Protein AF-A0A9P9YCZ2-F1 (afdb_monomer_lite)

Foldseek 3Di:
DDPVVVLVVVLVVQLCCCCPPVVDDSLVSLVVSLVVSVVVCVVVVNDDDDSVVSSVVVVVVVVVVVVVVVVVVVD

Structure (mmCIF, N/CA/C/O backbone):
data_AF-A0A9P9YCZ2-F1
#
_entry.id   AF-A0A9P9YCZ2-F1
#
loop_
_atom_site.group_PDB
_atom_site.id
_atom_site.type_symbol
_atom_site.label_atom_id
_atom_site.label_alt_id
_atom_site.label_comp_id
_atom_site.label_asym_id
_atom_site.label_entity_id
_atom_site.label_seq_id
_atom_site.pdbx_PDB_ins_code
_atom_site.Cartn_x
_atom_site.Cartn_y
_atom_site.Cartn_z
_atom_site.occupancy
_atom_site.B_iso_or_equiv
_atom_site.auth_seq_id
_atom_site.auth_comp_id
_atom_site.auth_asym_id
_atom_site.auth_atom_id
_atom_site.pdbx_PDB_model_num
ATOM 1 N N . MET A 1 1 ? -7.987 3.336 -24.706 1.00 52.50 1 MET A N 1
ATOM 2 C CA . MET A 1 1 ? -8.096 2.921 -23.292 1.00 52.50 1 MET A CA 1
ATOM 3 C C . MET A 1 1 ? -6.688 2.763 -22.772 1.00 52.50 1 MET A C 1
ATOM 5 O O . MET A 1 1 ? -5.977 1.887 -23.246 1.00 52.50 1 MET A O 1
ATOM 9 N N . ASP A 1 2 ? -6.269 3.641 -21.871 1.00 73.75 2 ASP A N 1
ATOM 10 C CA . ASP A 1 2 ? -4.888 3.664 -21.397 1.00 73.75 2 ASP A CA 1
ATOM 11 C C . ASP A 1 2 ? -4.674 2.551 -20.369 1.00 73.75 2 ASP A C 1
ATOM 13 O O . ASP A 1 2 ? -5.324 2.533 -19.321 1.00 73.75 2 ASP A O 1
ATOM 17 N N . TYR A 1 3 ? -3.747 1.629 -20.646 1.00 67.31 3 TYR A N 1
ATOM 18 C CA . TYR A 1 3 ? -3.382 0.526 -19.744 1.00 67.31 3 TYR A CA 1
ATOM 19 C C . TYR A 1 3 ? -3.049 1.007 -18.323 1.00 67.31 3 TYR A C 1
ATOM 21 O O . TYR A 1 3 ? -3.332 0.313 -17.350 1.00 67.31 3 TYR A O 1
ATOM 29 N N . ALA A 1 4 ? -2.523 2.227 -18.191 1.00 66.62 4 ALA A N 1
ATOM 30 C CA . ALA A 1 4 ? -2.251 2.861 -16.907 1.00 66.62 4 ALA A CA 1
ATOM 31 C C . ALA A 1 4 ? -3.517 3.090 -16.060 1.00 66.62 4 ALA A C 1
ATOM 33 O O . ALA A 1 4 ? -3.483 2.895 -14.847 1.00 66.62 4 ALA A O 1
ATOM 34 N N . SER A 1 5 ? -4.639 3.473 -16.678 1.00 70.75 5 SER A N 1
ATOM 35 C CA . SER A 1 5 ? -5.890 3.760 -15.965 1.00 70.75 5 SER A CA 1
ATOM 36 C C . SER A 1 5 ? -6.528 2.485 -15.412 1.00 70.75 5 SER A C 1
ATOM 38 O O . SER A 1 5 ? -6.817 2.415 -14.218 1.00 70.75 5 SER A O 1
ATOM 40 N N . LEU A 1 6 ? -6.645 1.442 -16.245 1.00 75.38 6 LEU A N 1
ATOM 41 C CA . LEU A 1 6 ? -7.145 0.125 -15.824 1.00 75.38 6 LEU A CA 1
ATOM 42 C C . LEU A 1 6 ? -6.321 -0.444 -14.667 1.00 75.38 6 LEU A C 1
ATOM 44 O O . LEU A 1 6 ? -6.852 -1.009 -13.7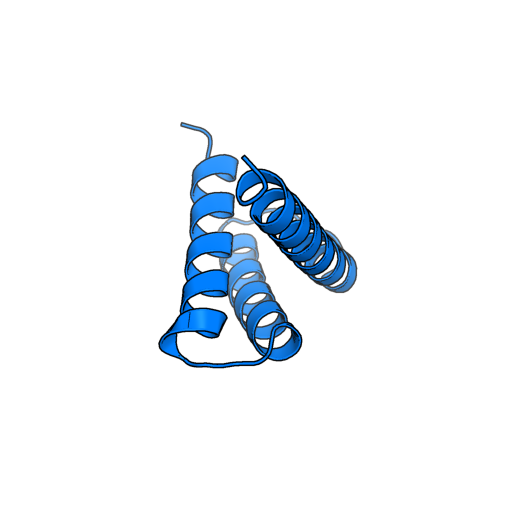11 1.00 75.38 6 LEU A O 1
ATOM 48 N N . PHE A 1 7 ? -5.011 -0.246 -14.743 1.00 76.00 7 PHE A N 1
ATOM 49 C CA . PHE A 1 7 ? -4.081 -0.738 -13.754 1.00 76.00 7 PHE A CA 1
ATOM 50 C C . PHE A 1 7 ? -4.205 -0.006 -12.403 1.00 76.00 7 PHE A C 1
ATOM 52 O O . PHE A 1 7 ? -4.248 -0.647 -11.354 1.00 76.00 7 PHE A O 1
ATOM 59 N N . ILE A 1 8 ? -4.343 1.326 -12.409 1.00 77.00 8 ILE A N 1
ATOM 60 C CA . ILE A 1 8 ? -4.595 2.109 -11.185 1.00 77.00 8 ILE A CA 1
ATOM 61 C C . ILE A 1 8 ? -5.912 1.675 -10.526 1.00 77.00 8 ILE A C 1
ATOM 63 O O . ILE A 1 8 ? -5.961 1.489 -9.308 1.00 77.00 8 ILE A O 1
ATOM 67 N N . SER A 1 9 ? -6.969 1.469 -11.317 1.00 82.56 9 SER A N 1
ATOM 68 C CA . SER A 1 9 ? -8.259 0.992 -10.809 1.00 82.56 9 SER A CA 1
ATOM 69 C C . SER A 1 9 ? -8.158 -0.390 -10.162 1.00 82.56 9 SER A C 1
ATOM 71 O O . SER A 1 9 ? -8.752 -0.607 -9.103 1.00 82.56 9 SER A O 1
ATOM 73 N N . PHE A 1 10 ? -7.380 -1.308 -10.744 1.00 84.81 10 PHE A N 1
ATOM 74 C CA . PHE A 1 10 ? -7.129 -2.630 -10.166 1.00 84.81 10 PHE A CA 1
ATOM 75 C C . PHE A 1 10 ? -6.418 -2.533 -8.809 1.00 84.81 10 PHE A C 1
ATOM 77 O O . PHE A 1 10 ? -6.930 -3.037 -7.810 1.00 84.81 10 PHE A O 1
ATOM 84 N N . VAL A 1 11 ? -5.296 -1.807 -8.751 1.00 86.06 11 VAL A N 1
ATOM 85 C CA . VAL A 1 11 ? -4.492 -1.600 -7.531 1.00 86.06 11 VAL A CA 1
ATOM 86 C C . VAL A 1 11 ? -5.344 -1.045 -6.385 1.00 86.06 11 VAL A C 1
ATOM 88 O O . VAL A 1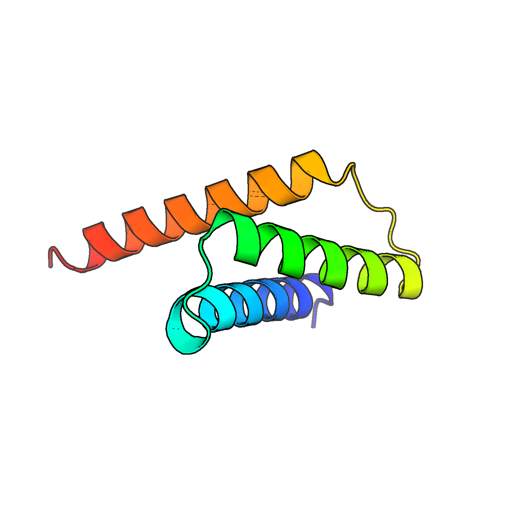 11 ? -5.297 -1.555 -5.264 1.00 86.06 11 VAL A O 1
ATOM 91 N N . LEU A 1 12 ? -6.167 -0.029 -6.661 1.00 86.50 12 LEU A N 1
ATOM 92 C CA . LEU A 1 12 ? -7.054 0.565 -5.658 1.00 86.50 12 LEU A CA 1
ATOM 93 C C . LEU A 1 12 ? -8.165 -0.395 -5.220 1.00 86.50 12 LEU A C 1
ATOM 95 O O . LEU A 1 12 ? -8.504 -0.439 -4.038 1.00 86.50 12 LEU A O 1
ATOM 99 N N . SER A 1 13 ? -8.717 -1.180 -6.147 1.00 89.19 13 SER A N 1
ATOM 100 C CA . SER A 1 13 ? -9.771 -2.153 -5.840 1.00 89.19 13 SER A CA 1
ATOM 101 C C . SER A 1 13 ? -9.270 -3.240 -4.892 1.00 89.19 13 SER A C 1
ATOM 103 O O . SER A 1 13 ? -9.927 -3.520 -3.889 1.00 89.19 13 SER A O 1
ATOM 105 N N . VAL A 1 14 ? -8.081 -3.791 -5.157 1.00 89.75 14 VAL A N 1
ATOM 106 C CA . VAL A 1 14 ? -7.444 -4.792 -4.287 1.00 89.75 14 VAL A CA 1
ATOM 107 C C . VAL A 1 14 ? -7.122 -4.186 -2.919 1.00 89.75 14 VAL A C 1
ATOM 109 O O . VAL A 1 14 ? -7.444 -4.783 -1.891 1.00 89.75 14 VAL A O 1
ATOM 112 N N . LEU A 1 15 ? -6.578 -2.963 -2.883 1.00 91.50 15 LEU A N 1
ATOM 113 C CA . LEU A 1 15 ? -6.291 -2.262 -1.630 1.00 91.50 15 LEU A CA 1
ATOM 114 C C . LEU A 1 15 ? -7.554 -2.092 -0.770 1.00 91.50 15 LEU A C 1
ATOM 116 O O . LEU A 1 15 ? -7.548 -2.404 0.421 1.00 91.50 15 LEU A O 1
ATOM 120 N N . PHE A 1 16 ? -8.656 -1.623 -1.362 1.00 91.00 16 PHE A N 1
ATOM 121 C CA . PHE A 1 16 ? -9.907 -1.441 -0.627 1.00 91.00 16 PHE A CA 1
ATOM 122 C C . PHE A 1 16 ? -10.543 -2.760 -0.205 1.00 91.00 16 PHE A C 1
ATOM 124 O O . PHE A 1 16 ? -11.125 -2.815 0.879 1.00 91.00 16 PHE A O 1
ATOM 131 N N . TYR A 1 17 ? -10.431 -3.807 -1.018 1.00 93.56 17 TYR A N 1
ATOM 132 C CA . TYR A 1 17 ? -10.899 -5.139 -0.654 1.00 93.56 17 TYR A CA 1
ATOM 133 C C . TYR A 1 17 ? -10.151 -5.672 0.575 1.00 93.56 17 TYR A C 1
ATOM 135 O O . TYR A 1 17 ? -10.786 -6.074 1.551 1.00 93.56 17 TYR A O 1
ATOM 143 N N . ASN A 1 18 ? -8.820 -5.573 0.581 1.00 92.50 18 ASN A N 1
ATOM 144 C CA . ASN A 1 18 ? -7.984 -6.018 1.698 1.00 92.50 18 ASN A CA 1
ATOM 145 C C . ASN A 1 18 ? -8.316 -5.276 3.000 1.00 92.50 18 ASN A C 1
ATOM 147 O O . ASN A 1 18 ? -8.472 -5.898 4.050 1.00 92.50 18 ASN A O 1
ATOM 151 N N . ILE A 1 19 ? -8.522 -3.960 2.923 1.00 91.88 19 ILE A N 1
ATOM 152 C CA . ILE A 1 19 ? -8.858 -3.143 4.096 1.00 91.88 19 ILE A CA 1
ATOM 153 C C . ILE A 1 19 ? -10.295 -3.402 4.581 1.00 91.88 19 ILE A C 1
ATOM 155 O O . ILE A 1 19 ? -10.535 -3.463 5.785 1.00 91.88 19 ILE A O 1
ATOM 159 N N . ARG A 1 20 ? -11.276 -3.522 3.674 1.00 91.69 20 ARG A N 1
ATOM 160 C CA . ARG A 1 20 ? -12.706 -3.575 4.045 1.00 91.69 20 ARG A CA 1
ATOM 161 C C . ARG A 1 20 ? -13.217 -4.983 4.330 1.00 91.69 20 ARG A C 1
ATOM 163 O O . ARG A 1 20 ? -14.029 -5.143 5.234 1.00 91.69 20 ARG A O 1
ATOM 170 N N . GLN A 1 21 ? -12.783 -5.966 3.546 1.00 93.75 21 GLN A N 1
ATOM 171 C CA . GLN A 1 21 ? -13.292 -7.339 3.603 1.00 93.75 21 GLN A CA 1
ATOM 172 C C . GLN A 1 21 ? -12.345 -8.251 4.379 1.00 93.75 21 GLN A C 1
ATOM 174 O O . GLN A 1 21 ? -12.775 -8.942 5.299 1.00 93.75 21 GLN A O 1
ATOM 179 N N . VAL A 1 22 ? -11.049 -8.207 4.055 1.00 93.75 22 VAL A N 1
ATOM 180 C CA . VAL A 1 22 ? -10.029 -9.052 4.708 1.00 93.75 22 VAL A CA 1
ATOM 181 C C . VAL A 1 22 ? -9.605 -8.482 6.070 1.00 93.75 22 VAL A C 1
ATOM 183 O O . VAL A 1 22 ? -9.122 -9.219 6.922 1.00 93.75 22 VAL A O 1
ATOM 186 N N . LYS A 1 23 ? -9.857 -7.185 6.312 1.00 92.81 23 LYS A N 1
ATOM 187 C CA . LYS A 1 23 ? -9.510 -6.446 7.542 1.00 92.81 23 LYS A CA 1
ATOM 188 C C . LYS A 1 23 ? -8.003 -6.391 7.823 1.00 92.81 23 LYS A C 1
ATOM 190 O O . LYS A 1 23 ? -7.594 -6.284 8.977 1.00 92.81 23 LYS A O 1
ATOM 195 N N . LEU A 1 24 ? -7.184 -6.430 6.772 1.00 92.94 24 LEU A N 1
ATOM 196 C CA . LEU A 1 24 ? -5.747 -6.198 6.887 1.00 92.94 24 LEU A CA 1
ATOM 197 C C . LEU A 1 24 ? -5.460 -4.733 7.221 1.00 92.94 24 LEU A C 1
ATOM 199 O O . LEU A 1 24 ? -6.209 -3.822 6.844 1.00 92.94 24 LEU A O 1
ATOM 203 N N . THR A 1 25 ? -4.336 -4.487 7.891 1.00 92.88 25 THR A N 1
ATOM 204 C CA . THR A 1 25 ? -3.858 -3.120 8.105 1.00 92.88 25 THR A CA 1
ATOM 205 C C . THR A 1 25 ? -3.495 -2.466 6.770 1.00 92.88 25 THR A C 1
ATOM 207 O O . THR A 1 25 ? -3.255 -3.135 5.759 1.00 92.88 25 THR A O 1
ATOM 210 N N . LEU A 1 26 ? -3.426 -1.130 6.747 1.00 89.81 26 LEU A N 1
ATOM 211 C CA . LEU A 1 26 ? -3.005 -0.396 5.550 1.00 89.81 26 LEU A CA 1
ATOM 212 C C . LEU A 1 26 ? -1.607 -0.834 5.088 1.00 89.81 26 LEU A C 1
ATOM 214 O O . LEU A 1 26 ? -1.399 -1.018 3.896 1.00 89.81 26 LEU A O 1
ATOM 218 N N . SER A 1 27 ? -0.680 -1.039 6.027 1.00 89.62 27 SER A N 1
ATOM 219 C CA . SER A 1 27 ? 0.696 -1.451 5.729 1.00 89.62 27 SER A CA 1
ATOM 220 C C . SER A 1 27 ? 0.745 -2.835 5.074 1.00 89.62 27 SER A C 1
ATOM 222 O O . SER A 1 27 ? 1.324 -2.996 4.001 1.00 89.62 27 SER A O 1
ATOM 224 N N . GLU A 1 28 ? 0.060 -3.822 5.661 1.00 90.31 28 GLU A N 1
ATOM 225 C CA . GLU A 1 28 ? -0.033 -5.180 5.102 1.00 90.31 28 GLU A CA 1
ATOM 226 C C . GLU A 1 28 ? -0.701 -5.174 3.725 1.00 90.31 28 GLU A C 1
ATOM 228 O O . GLU A 1 28 ? -0.196 -5.773 2.777 1.00 90.31 28 GLU A O 1
ATOM 233 N N . SER A 1 29 ? -1.805 -4.435 3.594 1.00 91.81 29 SER A N 1
ATOM 234 C CA . SER A 1 29 ? -2.553 -4.334 2.340 1.00 91.81 29 SER A CA 1
ATOM 235 C C . SER A 1 29 ? -1.715 -3.706 1.226 1.00 91.81 29 SER A C 1
ATOM 237 O O . SER A 1 29 ? -1.732 -4.195 0.099 1.00 91.81 29 SER A O 1
ATOM 239 N N . VAL A 1 30 ? -0.969 -2.638 1.529 1.00 90.69 30 VAL A N 1
ATOM 240 C CA . VAL A 1 30 ? -0.089 -1.960 0.566 1.00 90.69 30 VAL A CA 1
ATOM 241 C C . VAL A 1 30 ? 1.068 -2.862 0.152 1.00 90.69 30 VAL A C 1
ATOM 243 O O . VAL A 1 30 ? 1.394 -2.901 -1.035 1.00 90.69 30 VAL A O 1
ATOM 246 N N . ASN A 1 31 ? 1.666 -3.603 1.086 1.00 88.50 31 ASN A N 1
ATOM 247 C CA . ASN A 1 31 ? 2.753 -4.528 0.769 1.00 88.50 31 ASN A CA 1
ATOM 248 C C . ASN A 1 31 ? 2.291 -5.631 -0.192 1.00 88.50 31 ASN A C 1
ATOM 250 O O . ASN A 1 31 ? 2.954 -5.860 -1.201 1.00 88.50 31 ASN A O 1
ATOM 254 N N . LEU A 1 32 ? 1.130 -6.246 0.057 1.00 88.94 32 LEU A N 1
ATOM 255 C CA . LEU A 1 32 ? 0.563 -7.267 -0.835 1.00 88.94 32 LEU A CA 1
ATOM 256 C C . LEU A 1 32 ? 0.280 -6.713 -2.236 1.00 88.94 32 LEU A C 1
ATOM 258 O O . LEU A 1 32 ? 0.769 -7.247 -3.227 1.00 88.94 32 LEU A O 1
ATOM 262 N N . VAL A 1 33 ? -0.426 -5.582 -2.310 1.00 89.88 33 VAL A N 1
ATOM 263 C CA . VAL A 1 33 ? -0.752 -4.923 -3.585 1.00 89.88 33 VAL A CA 1
ATOM 264 C C . VAL A 1 33 ? 0.510 -4.542 -4.362 1.00 89.88 33 VAL A C 1
ATOM 266 O O . VAL A 1 33 ? 0.536 -4.618 -5.588 1.00 89.88 33 VAL A O 1
ATOM 269 N N . THR A 1 34 ? 1.569 -4.141 -3.659 1.00 85.75 34 THR A N 1
ATOM 270 C CA . THR A 1 34 ? 2.847 -3.762 -4.268 1.00 85.75 34 THR A CA 1
ATOM 271 C C . THR A 1 34 ? 3.600 -4.966 -4.843 1.00 85.75 34 THR A C 1
ATOM 273 O O . THR A 1 34 ? 4.230 -4.843 -5.894 1.00 85.75 34 THR A O 1
ATOM 276 N N . LEU A 1 35 ? 3.519 -6.130 -4.195 1.00 85.00 35 LEU A N 1
ATOM 277 C CA . LEU A 1 35 ? 4.092 -7.373 -4.717 1.00 85.00 35 LEU A CA 1
ATOM 278 C C . LEU A 1 35 ? 3.344 -7.844 -5.970 1.00 85.00 35 LEU A C 1
ATOM 280 O O . LEU A 1 35 ? 3.976 -8.113 -6.992 1.00 85.00 35 LEU A O 1
ATOM 284 N N . ASP A 1 36 ? 2.010 -7.849 -5.930 1.00 82.31 36 ASP A N 1
ATOM 285 C CA . ASP A 1 36 ? 1.174 -8.221 -7.080 1.00 82.31 36 ASP A CA 1
ATOM 286 C C . ASP A 1 36 ? 1.410 -7.284 -8.275 1.00 82.31 36 ASP A C 1
ATOM 288 O O . ASP A 1 36 ? 1.566 -7.723 -9.418 1.00 82.31 36 ASP A O 1
ATOM 292 N N . PHE A 1 37 ? 1.505 -5.980 -8.001 1.00 82.25 37 PHE A N 1
ATOM 293 C CA . PHE A 1 37 ? 1.874 -4.945 -8.964 1.00 82.25 37 PHE A CA 1
ATOM 294 C C . PHE A 1 37 ? 3.199 -5.259 -9.665 1.00 82.25 37 PHE A C 1
ATOM 296 O O . PHE A 1 37 ? 3.292 -5.163 -10.892 1.00 82.25 37 PHE A O 1
ATOM 303 N N . PHE A 1 38 ? 4.218 -5.628 -8.887 1.00 79.94 38 PHE A N 1
ATOM 304 C CA . PHE A 1 38 ? 5.568 -5.835 -9.394 1.00 79.94 38 PHE A CA 1
ATOM 305 C C . PHE A 1 38 ? 5.614 -7.021 -10.358 1.00 79.94 38 PHE A C 1
ATOM 307 O O . PHE A 1 38 ? 6.148 -6.896 -11.458 1.00 79.94 38 PHE A O 1
ATOM 314 N N . ILE A 1 39 ? 4.952 -8.124 -9.997 1.00 82.94 39 ILE A N 1
ATOM 315 C CA . ILE A 1 39 ? 4.844 -9.322 -10.840 1.00 82.94 39 ILE A CA 1
ATOM 316 C C . ILE A 1 39 ? 4.156 -8.996 -12.175 1.00 82.94 39 ILE A C 1
ATOM 318 O O . ILE A 1 39 ? 4.567 -9.481 -13.231 1.00 82.94 39 ILE A O 1
ATOM 322 N N . ILE A 1 40 ? 3.109 -8.162 -12.161 1.00 78.12 40 ILE A N 1
ATOM 323 C CA . ILE A 1 40 ? 2.409 -7.756 -13.388 1.00 78.12 40 ILE A CA 1
ATOM 324 C C . ILE A 1 40 ? 3.309 -6.880 -14.270 1.00 78.12 40 ILE A C 1
ATOM 326 O O . ILE A 1 40 ? 3.348 -7.080 -15.485 1.00 78.12 40 ILE A O 1
ATOM 330 N N . TRP A 1 41 ? 4.042 -5.929 -13.686 1.00 79.88 41 TRP A N 1
ATOM 331 C CA . TRP A 1 41 ? 4.953 -5.063 -14.444 1.00 79.88 41 TRP A CA 1
ATOM 332 C C . TRP A 1 41 ? 6.139 -5.820 -15.028 1.00 79.88 41 TRP A C 1
ATOM 334 O O . TRP A 1 41 ? 6.504 -5.569 -16.177 1.00 79.88 41 TRP A O 1
ATOM 344 N N . GLU A 1 42 ? 6.689 -6.775 -14.281 1.00 81.75 42 GLU A N 1
ATOM 345 C CA . GLU A 1 42 ? 7.741 -7.665 -14.764 1.00 81.75 42 GLU A CA 1
ATOM 346 C C . GLU A 1 42 ? 7.256 -8.461 -15.984 1.00 81.75 42 GLU A C 1
ATOM 348 O O . GLU A 1 42 ? 7.898 -8.447 -17.037 1.00 81.75 42 GLU A O 1
ATOM 353 N N . LYS A 1 43 ? 6.053 -9.050 -15.903 1.00 81.44 43 LYS A N 1
ATOM 354 C CA . LYS A 1 43 ? 5.419 -9.743 -17.037 1.00 81.44 43 LYS A CA 1
ATOM 355 C C . LYS A 1 43 ? 5.148 -8.8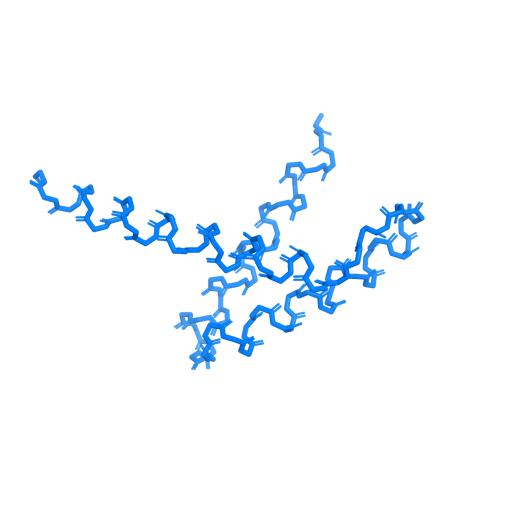21 -18.229 1.00 81.44 43 LYS A C 1
ATOM 357 O O . LYS A 1 43 ? 5.271 -9.255 -19.372 1.00 81.44 43 LYS A O 1
ATOM 362 N N . ALA A 1 44 ? 4.803 -7.559 -17.979 1.00 79.31 44 ALA A N 1
ATOM 363 C CA . ALA A 1 44 ? 4.550 -6.555 -19.010 1.00 79.31 44 ALA A CA 1
ATOM 364 C C . ALA A 1 44 ? 5.827 -5.870 -19.544 1.00 79.31 44 ALA A C 1
ATOM 366 O O . ALA A 1 44 ? 5.729 -5.032 -20.440 1.00 79.31 44 ALA A O 1
ATOM 367 N N . ARG A 1 45 ? 7.016 -6.213 -19.016 1.00 80.81 45 ARG A N 1
ATOM 368 C CA . ARG A 1 45 ? 8.313 -5.577 -19.326 1.00 80.81 45 ARG A CA 1
ATOM 369 C C . ARG A 1 45 ? 8.320 -4.056 -19.110 1.00 80.81 45 ARG A C 1
ATOM 371 O O . ARG A 1 45 ? 9.024 -3.326 -19.808 1.00 80.81 45 ARG A O 1
ATOM 378 N N . ILE A 1 46 ? 7.537 -3.569 -18.148 1.00 73.69 46 ILE A N 1
ATOM 379 C CA . ILE A 1 46 ? 7.470 -2.144 -17.810 1.00 73.69 46 ILE A CA 1
ATOM 380 C C . ILE A 1 46 ? 8.569 -1.842 -16.782 1.00 73.69 46 ILE A C 1
ATOM 382 O O . ILE A 1 46 ? 8.605 -2.490 -15.737 1.00 73.69 46 ILE A O 1
ATOM 386 N N . PRO A 1 47 ? 9.454 -0.855 -17.019 1.00 66.50 47 PRO A N 1
ATOM 387 C CA . PRO A 1 47 ? 10.509 -0.520 -16.072 1.00 66.50 47 PRO A CA 1
ATOM 388 C C . PRO A 1 47 ? 9.915 0.040 -14.772 1.00 66.50 47 PRO A C 1
ATOM 390 O O . PRO A 1 47 ? 9.434 1.174 -14.706 1.00 66.50 47 PRO A O 1
ATOM 393 N N . THR A 1 48 ? 9.963 -0.763 -13.712 1.00 64.12 48 THR A N 1
ATOM 394 C CA . THR A 1 48 ? 9.588 -0.368 -12.351 1.00 64.12 48 THR A CA 1
ATOM 395 C C . THR A 1 48 ? 10.613 0.587 -11.747 1.00 64.12 48 THR A C 1
ATOM 397 O O . THR A 1 48 ? 11.799 0.274 -11.663 1.00 64.12 48 THR A O 1
ATOM 400 N N . ARG A 1 49 ? 10.151 1.744 -11.251 1.00 64.31 49 ARG A N 1
ATOM 401 C CA . ARG A 1 49 ? 10.918 2.551 -10.283 1.00 64.31 49 ARG A CA 1
ATOM 402 C C . ARG A 1 49 ? 10.976 1.800 -8.944 1.00 64.31 49 ARG A C 1
ATOM 404 O O . ARG A 1 49 ? 10.128 0.955 -8.684 1.00 64.31 49 ARG A O 1
ATOM 411 N N . ALA A 1 50 ? 11.962 2.115 -8.101 1.00 67.75 50 ALA A N 1
ATOM 412 C CA . ALA A 1 50 ? 12.213 1.412 -6.840 1.00 67.75 50 ALA A CA 1
ATOM 413 C C . ALA A 1 50 ? 10.937 1.193 -5.993 1.00 67.75 50 ALA A C 1
ATOM 415 O O . ALA A 1 50 ? 10.216 2.149 -5.696 1.00 67.75 50 ALA A O 1
ATOM 416 N N . LEU A 1 51 ? 10.713 -0.057 -5.568 1.00 66.69 51 LEU A N 1
ATOM 417 C CA . LEU A 1 51 ? 9.559 -0.531 -4.788 1.00 66.69 51 LEU A CA 1
ATOM 418 C C . LEU A 1 51 ? 9.149 0.390 -3.617 1.00 66.69 51 LEU A C 1
ATOM 420 O O . LEU A 1 51 ? 7.960 0.692 -3.492 1.00 66.69 51 LEU A O 1
ATOM 424 N N . PRO A 1 52 ? 10.087 0.924 -2.803 1.00 71.56 52 PRO A N 1
ATOM 425 C CA . PRO A 1 52 ? 9.735 1.783 -1.670 1.00 71.56 52 PRO A CA 1
ATOM 426 C C . PRO A 1 52 ? 9.018 3.075 -2.086 1.00 71.56 52 PRO A C 1
ATOM 428 O O . PRO A 1 52 ? 8.154 3.577 -1.366 1.00 71.56 52 PRO A O 1
ATOM 431 N N . ASN A 1 53 ? 9.328 3.598 -3.276 1.00 78.12 53 ASN A N 1
ATOM 432 C CA . ASN A 1 53 ? 8.696 4.813 -3.787 1.00 78.12 53 ASN A CA 1
ATOM 433 C C . ASN A 1 53 ? 7.240 4.558 -4.194 1.00 78.12 53 ASN A C 1
ATOM 435 O O . ASN A 1 53 ? 6.393 5.437 -4.032 1.00 78.12 53 ASN A O 1
ATOM 439 N N . CYS A 1 54 ? 6.940 3.359 -4.700 1.00 76.31 54 CYS A N 1
ATOM 440 C CA . CYS A 1 54 ? 5.582 2.943 -5.047 1.00 76.31 54 CYS A CA 1
ATOM 441 C C . CYS A 1 54 ? 4.722 2.744 -3.793 1.00 76.31 54 CYS A C 1
ATOM 443 O O . CYS A 1 54 ? 3.618 3.286 -3.737 1.00 76.31 54 CYS A O 1
ATOM 445 N N . VAL A 1 55 ? 5.261 2.066 -2.772 1.00 81.94 55 VAL A N 1
ATOM 446 C CA . VAL A 1 55 ? 4.615 1.889 -1.455 1.00 81.94 55 VAL A CA 1
ATOM 447 C C . VAL A 1 55 ? 4.234 3.238 -0.856 1.00 81.94 55 VAL A C 1
ATOM 449 O O . VAL A 1 55 ? 3.068 3.470 -0.535 1.00 81.94 55 VAL A O 1
ATOM 452 N N . LYS A 1 56 ? 5.203 4.159 -0.770 1.00 86.19 56 LYS A N 1
ATOM 453 C CA . LYS A 1 56 ? 4.979 5.500 -0.222 1.00 86.19 56 LYS A CA 1
ATOM 454 C C . LYS A 1 56 ? 3.876 6.237 -0.979 1.0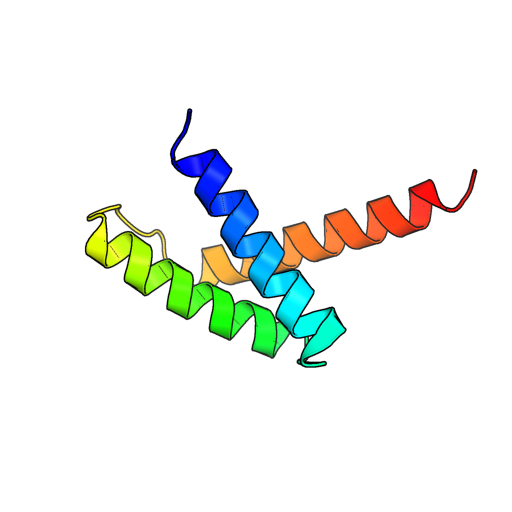0 86.19 56 LYS A C 1
ATOM 456 O O . LYS A 1 56 ? 2.941 6.743 -0.370 1.00 86.19 56 LYS A O 1
ATOM 461 N N . LYS A 1 57 ? 3.936 6.224 -2.314 1.00 84.81 57 LYS A N 1
ATOM 462 C CA . LYS A 1 57 ? 2.944 6.902 -3.155 1.00 84.81 57 LYS A CA 1
ATOM 463 C C . LYS A 1 57 ? 1.537 6.320 -2.987 1.00 84.81 57 LYS A C 1
ATOM 465 O O . LYS A 1 57 ? 0.567 7.073 -3.029 1.00 84.81 57 LYS A O 1
ATOM 470 N N . LEU A 1 58 ? 1.413 5.006 -2.791 1.00 85.44 58 LEU A N 1
ATOM 471 C CA . LEU A 1 58 ? 0.121 4.356 -2.568 1.00 85.44 58 LEU A CA 1
ATOM 472 C C . LEU A 1 58 ? -0.468 4.709 -1.194 1.00 85.44 58 LEU A C 1
ATOM 474 O O . LEU A 1 58 ? -1.664 4.983 -1.095 1.00 85.44 58 LEU A O 1
ATOM 478 N N . ILE A 1 59 ? 0.373 4.762 -0.157 1.00 89.06 59 ILE A N 1
ATOM 479 C CA . ILE A 1 59 ? -0.015 5.219 1.185 1.00 89.06 59 ILE A CA 1
ATOM 480 C C . ILE A 1 59 ? -0.494 6.675 1.131 1.00 89.06 59 ILE A C 1
ATOM 482 O O . ILE A 1 59 ? -1.595 6.973 1.599 1.00 89.06 59 ILE A O 1
ATOM 486 N N . ASP A 1 60 ? 0.277 7.562 0.497 1.00 90.00 60 ASP A N 1
ATOM 487 C CA . ASP A 1 60 ? -0.063 8.983 0.357 1.00 90.00 60 ASP A CA 1
ATOM 488 C C . ASP A 1 60 ? -1.403 9.172 -0.378 1.00 90.00 60 ASP A C 1
ATOM 490 O O . ASP A 1 60 ? -2.257 9.944 0.063 1.00 90.00 60 ASP A O 1
ATOM 494 N N . LEU A 1 61 ? -1.634 8.415 -1.459 1.00 88.69 61 LEU A N 1
ATOM 495 C CA . LEU A 1 61 ? -2.903 8.421 -2.198 1.00 88.69 61 LEU A CA 1
ATOM 496 C C . LEU A 1 61 ? -4.082 7.954 -1.339 1.00 88.69 61 LEU A C 1
ATOM 498 O O . LEU A 1 61 ? -5.155 8.560 -1.383 1.00 88.69 61 LEU A O 1
ATOM 502 N N . TYR A 1 62 ? -3.894 6.901 -0.541 1.00 89.38 62 TYR A N 1
ATOM 503 C CA . TYR A 1 62 ? -4.930 6.426 0.369 1.00 89.38 62 TYR A CA 1
ATOM 504 C C . TYR A 1 62 ? -5.270 7.475 1.437 1.00 89.38 62 TYR A C 1
ATOM 506 O O . TYR A 1 62 ? -6.449 7.716 1.707 1.00 89.38 62 TYR A O 1
ATOM 514 N N . HIS A 1 63 ? -4.268 8.140 2.017 1.00 91.38 63 HIS A N 1
ATOM 515 C CA . HIS A 1 63 ? -4.494 9.215 2.985 1.00 91.38 63 HIS A CA 1
ATOM 516 C C . HIS A 1 63 ? -5.200 10.418 2.359 1.00 91.38 63 HIS A C 1
ATOM 518 O O . HIS A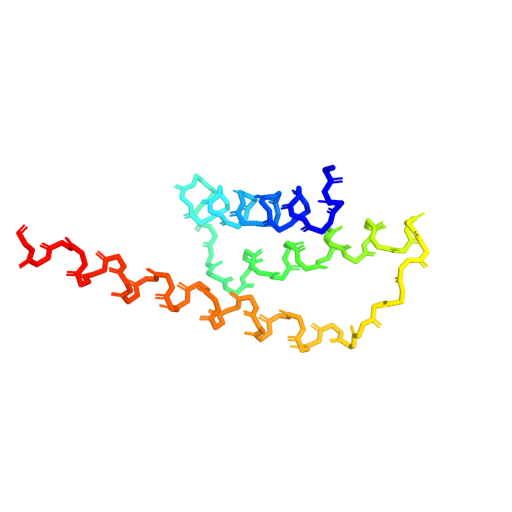 1 63 ? -6.188 10.889 2.924 1.00 91.38 63 HIS A O 1
ATOM 524 N N . ALA A 1 64 ? -4.769 10.861 1.175 1.00 89.88 64 ALA A N 1
ATOM 525 C CA . ALA A 1 64 ? -5.435 11.933 0.439 1.00 89.88 64 ALA A CA 1
ATOM 526 C C . ALA A 1 64 ? -6.913 11.598 0.180 1.00 89.88 64 ALA A C 1
ATOM 528 O O . ALA A 1 64 ? -7.797 12.413 0.446 1.00 89.88 64 ALA A O 1
ATOM 529 N N . TRP A 1 65 ? -7.202 10.364 -0.247 1.00 88.69 65 TRP A N 1
ATOM 530 C CA . TRP A 1 65 ? -8.574 9.884 -0.407 1.00 88.69 65 TRP A CA 1
ATOM 531 C C . TRP A 1 65 ? -9.364 9.898 0.911 1.00 88.69 65 TRP A C 1
ATOM 533 O O . TRP A 1 65 ? -10.517 10.330 0.927 1.00 88.69 65 TRP A O 1
ATOM 543 N N . ARG A 1 66 ? -8.766 9.473 2.032 1.00 88.62 66 ARG A N 1
ATOM 544 C CA . ARG A 1 66 ? -9.428 9.495 3.34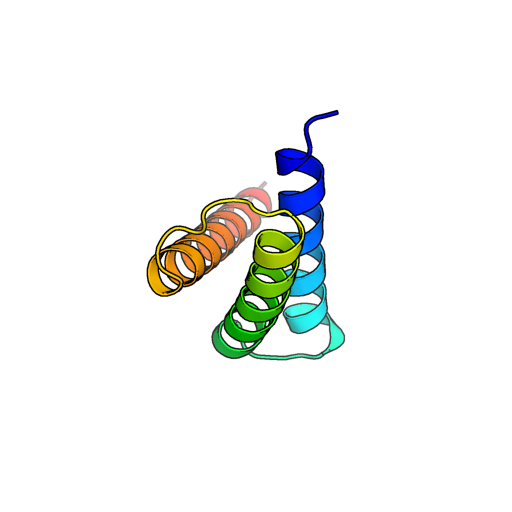9 1.00 88.62 66 ARG A CA 1
ATOM 545 C C . ARG A 1 66 ? -9.758 10.908 3.811 1.00 88.62 66 ARG A C 1
ATOM 547 O O . ARG A 1 66 ? -10.837 11.110 4.366 1.00 88.62 66 ARG A O 1
ATOM 554 N N . GLU A 1 67 ? -8.866 11.865 3.589 1.00 91.12 67 GLU A N 1
ATOM 555 C CA . GLU A 1 67 ? -9.115 13.268 3.926 1.00 91.12 67 GLU A CA 1
ATOM 556 C C . GLU A 1 67 ? -10.218 13.867 3.051 1.00 91.12 67 GLU A C 1
ATOM 558 O O . GLU A 1 67 ? -11.153 14.475 3.573 1.00 91.12 67 GLU A O 1
ATOM 563 N N . LEU A 1 68 ? -10.197 13.604 1.740 1.00 89.12 68 LEU A N 1
ATOM 564 C CA . LEU A 1 68 ? -11.291 13.987 0.843 1.00 89.12 68 LEU A CA 1
ATOM 565 C C . LEU A 1 68 ? -12.623 13.378 1.294 1.00 89.12 68 LEU A C 1
ATOM 567 O O . LEU A 1 68 ? -13.620 14.086 1.405 1.00 89.12 68 LEU A O 1
ATOM 571 N N . GLN A 1 69 ? -12.640 12.092 1.647 1.00 86.94 69 GLN A N 1
ATOM 572 C CA . GLN A 1 69 ? -13.847 11.415 2.118 1.00 86.94 69 GLN A CA 1
ATOM 573 C C . GLN A 1 69 ? -14.400 12.033 3.411 1.00 86.94 69 GLN A C 1
ATOM 575 O O . GLN A 1 69 ? -15.616 12.153 3.559 1.00 86.94 69 GLN A O 1
ATOM 580 N N . LYS A 1 70 ? -13.536 12.415 4.360 1.00 85.44 70 LYS A N 1
ATOM 581 C CA . LYS A 1 70 ? -13.954 13.104 5.592 1.00 85.44 70 LYS A CA 1
ATOM 582 C C . LYS A 1 70 ? -14.561 14.473 5.288 1.00 85.44 70 LYS A C 1
ATOM 584 O O . LYS A 1 70 ? -15.566 14.832 5.893 1.00 85.44 70 LYS A O 1
ATOM 589 N N . ASN A 1 71 ? -13.968 15.213 4.353 1.00 81.94 71 ASN A N 1
ATOM 590 C CA . ASN A 1 71 ? -14.413 16.559 3.999 1.00 81.94 71 ASN A CA 1
ATOM 591 C C . ASN A 1 71 ? -15.684 16.559 3.133 1.00 81.94 71 ASN A C 1
ATOM 593 O O . ASN A 1 71 ? -16.519 17.438 3.303 1.00 81.94 71 ASN A O 1
ATOM 597 N N . CYS A 1 72 ? -15.907 15.542 2.296 1.00 74.62 72 CYS A N 1
ATOM 598 C CA . CYS A 1 72 ? -17.166 15.374 1.558 1.00 74.62 72 CYS A CA 1
ATOM 599 C C . CYS A 1 72 ? -18.361 15.007 2.452 1.00 74.62 72 CYS A C 1
ATOM 601 O O . CYS A 1 72 ? -19.497 15.214 2.049 1.00 74.62 72 CYS A O 1
ATOM 603 N N . LYS A 1 73 ? -18.132 14.465 3.655 1.00 59.69 73 LYS A N 1
ATOM 604 C CA . LYS A 1 73 ? -19.195 14.143 4.627 1.00 59.69 73 LYS A CA 1
ATOM 605 C C . LYS A 1 73 ? -19.628 15.334 5.494 1.00 59.69 73 LYS A C 1
ATOM 607 O O . LYS A 1 73 ? -20.474 15.157 6.362 1.00 59.69 73 LYS A O 1
ATOM 612 N N . LYS A 1 74 ? -19.011 16.508 5.318 1.00 57.09 74 LYS A N 1
ATOM 613 C CA . LYS A 1 74 ? -19.320 17.742 6.062 1.00 57.09 74 LYS A CA 1
ATOM 614 C C . LYS A 1 74 ? -20.353 18.642 5.363 1.00 57.09 74 LYS A C 1
ATOM 616 O O . LYS A 1 74 ? -20.519 19.780 5.791 1.00 57.09 74 LYS A O 1
ATOM 621 N N . ILE A 1 75 ? -21.002 18.155 4.305 1.00 47.44 75 ILE A N 1
ATOM 622 C CA . ILE A 1 75 ? -22.073 18.853 3.578 1.00 47.44 75 ILE A CA 1
ATOM 623 C C . ILE A 1 75 ? -23.405 18.214 3.953 1.00 47.44 75 ILE A C 1
ATOM 625 O O . ILE A 1 75 ? -23.451 16.962 3.952 1.00 47.44 75 ILE A O 1
#

Secondary structure (DSSP, 8-state):
--HHHHHHHHHHHHHHHIIIII---HHHHHHHHHHHHHHHHHHTT--PPPHHHHHHHHHHHHHHHHHHHHHHTT-

Sequence (75 aa):
MDYASLFISFVLSVLFYNIRQVKLTLSESVNLVTLDFFIIWEKARIPTRALPNCVKKLIDLYHAWRELQKNCKKI

Radius of gyration: 13.48 Å; chains: 1; bounding box: 34×29×31 Å

Organism: NCBI:txid103775

pLDDT: mean 82.03, std 10.42, range [47.44, 93.75]